Protein AF-A0A844MKT8-F1 (afdb_monomer_lite)

Secondary structure (DSSP, 8-state):
--HHHHHHHTT-HHHHHHHHHSHHHHHHHHSTTS-HHHHHHHHHHHHHHHTT-GGGHHHHHHHHHHHHHHHTTS-GGGGGGS-HHHHHHHHHHTT-----TTTSSS--

Structure (mmCIF, N/CA/C/O backbone):
data_AF-A0A844MKT8-F1
#
_entry.id   AF-A0A844MKT8-F1
#
loop_
_atom_site.group_PDB
_atom_site.id
_atom_site.type_symbol
_atom_site.label_atom_id
_atom_site.label_alt_id
_atom_site.label_comp_id
_atom_site.label_asym_id
_atom_site.label_entity_id
_atom_site.label_seq_id
_atom_site.pdbx_PDB_ins_code
_atom_site.Cartn_x
_atom_site.Cartn_y
_atom_site.Cartn_z
_atom_site.occupancy
_atom_site.B_iso_or_equiv
_atom_site.auth_seq_id
_atom_site.auth_comp_id
_atom_site.auth_asym_id
_atom_site.auth_atom_id
_atom_site.pdbx_PDB_model_num
ATOM 1 N N . MET A 1 1 ? 20.364 4.515 -12.647 1.00 68.00 1 MET A N 1
ATOM 2 C CA . MET A 1 1 ? 19.750 3.183 -12.750 1.00 68.00 1 MET A CA 1
ATOM 3 C C . MET A 1 1 ? 18.994 2.921 -11.463 1.00 68.00 1 MET A C 1
ATOM 5 O O . MET A 1 1 ? 19.629 2.739 -10.429 1.00 68.00 1 MET A O 1
ATOM 9 N N . SER A 1 2 ? 17.671 3.022 -11.502 1.00 87.12 2 SER A N 1
ATOM 10 C CA . SER A 1 2 ? 16.787 2.735 -10.372 1.00 87.12 2 SER A CA 1
ATOM 11 C C . SER A 1 2 ? 16.558 1.227 -10.223 1.00 87.12 2 SER A C 1
ATOM 13 O O . SER A 1 2 ? 16.844 0.444 -11.133 1.00 87.12 2 SER A O 1
ATOM 15 N N . ILE A 1 3 ? 16.016 0.804 -9.076 1.00 88.44 3 ILE A N 1
ATOM 16 C CA . ILE A 1 3 ? 15.639 -0.600 -8.859 1.00 88.44 3 ILE A CA 1
ATOM 17 C C . ILE A 1 3 ? 14.565 -1.054 -9.856 1.00 88.44 3 ILE A C 1
ATOM 19 O O . ILE A 1 3 ? 14.599 -2.186 -10.326 1.00 88.44 3 ILE A O 1
ATOM 23 N N . VAL A 1 4 ? 13.654 -0.156 -10.236 1.00 90.50 4 VAL A N 1
ATOM 24 C CA . VAL A 1 4 ? 12.593 -0.450 -11.203 1.00 90.50 4 VAL A CA 1
ATOM 25 C C . VAL A 1 4 ? 13.188 -0.675 -12.587 1.00 90.50 4 VAL A C 1
ATOM 27 O O . VAL A 1 4 ? 12.897 -1.694 -13.200 1.00 90.50 4 VAL A O 1
ATOM 30 N N . GLU A 1 5 ? 14.089 0.202 -13.038 1.00 89.94 5 GLU A N 1
ATOM 31 C CA . GLU A 1 5 ? 14.795 0.047 -14.320 1.00 89.94 5 GLU A CA 1
ATOM 32 C C . GLU A 1 5 ? 15.606 -1.255 -14.385 1.00 89.94 5 GLU A C 1
ATOM 34 O O . GLU A 1 5 ? 15.693 -1.886 -15.438 1.00 89.94 5 GLU A O 1
ATOM 39 N N . LEU A 1 6 ? 16.191 -1.682 -13.261 1.00 92.12 6 LEU A N 1
ATOM 40 C CA . LEU A 1 6 ? 16.923 -2.944 -13.188 1.00 92.12 6 LEU A CA 1
ATOM 41 C C . LEU A 1 6 ? 15.992 -4.149 -13.390 1.00 92.12 6 LEU A C 1
ATOM 43 O O . LEU A 1 6 ? 16.295 -5.027 -14.195 1.00 92.12 6 LEU A O 1
ATOM 47 N N . TYR A 1 7 ? 14.860 -4.197 -12.687 1.00 92.69 7 TYR A N 1
ATOM 48 C CA . TYR A 1 7 ? 13.903 -5.303 -12.820 1.00 92.69 7 TYR A CA 1
ATOM 49 C C . TYR A 1 7 ? 13.238 -5.329 -14.199 1.00 92.69 7 TYR A C 1
ATOM 51 O O . TYR A 1 7 ? 13.026 -6.406 -14.758 1.00 92.69 7 TYR A O 1
ATOM 59 N N . ASP A 1 8 ? 12.993 -4.149 -14.763 1.00 90.31 8 ASP A N 1
ATOM 60 C CA . ASP A 1 8 ? 12.474 -3.957 -16.114 1.00 90.31 8 ASP A CA 1
ATOM 61 C C . ASP A 1 8 ? 13.433 -4.518 -17.168 1.00 90.31 8 ASP A C 1
ATOM 63 O O . ASP A 1 8 ? 13.048 -5.333 -18.006 1.00 90.31 8 ASP A O 1
ATOM 67 N N . LYS A 1 9 ? 14.727 -4.191 -17.048 1.00 93.19 9 LYS A N 1
ATOM 68 C CA . LYS A 1 9 ? 15.788 -4.724 -17.915 1.00 93.19 9 LYS A CA 1
ATOM 69 C C . LYS A 1 9 ? 15.838 -6.254 -17.911 1.00 93.19 9 LYS A C 1
ATOM 71 O O . LYS A 1 9 ? 16.174 -6.860 -18.926 1.00 93.19 9 LYS A O 1
ATOM 76 N N . HIS A 1 10 ? 15.526 -6.873 -16.777 1.00 94.44 10 HIS A N 1
ATOM 77 C CA . HIS A 1 10 ? 15.514 -8.325 -16.621 1.00 94.44 10 HIS A CA 1
ATOM 78 C C . HIS A 1 10 ? 14.132 -8.960 -16.860 1.00 94.44 10 HIS A C 1
ATOM 80 O O . HIS A 1 10 ? 14.000 -10.166 -16.678 1.00 94.44 10 HIS A O 1
ATOM 86 N N . GLN A 1 11 ? 13.126 -8.183 -17.289 1.00 89.50 11 GLN A N 1
ATOM 87 C CA . GLN A 1 11 ? 11.748 -8.632 -17.545 1.00 89.50 11 GLN A CA 1
ATOM 88 C C . GLN A 1 11 ? 11.087 -9.331 -16.341 1.00 89.50 11 GLN A C 1
ATOM 90 O O . GLN A 1 11 ? 10.241 -10.209 -16.492 1.00 89.50 11 GLN A O 1
ATOM 95 N N . VAL A 1 12 ? 11.466 -8.931 -15.124 1.00 91.88 12 VAL A N 1
ATOM 96 C CA . VAL A 1 12 ? 10.968 -9.498 -13.856 1.00 91.88 12 VAL A CA 1
ATOM 97 C C . VAL A 1 12 ? 10.221 -8.461 -13.015 1.00 91.88 12 VAL A C 1
ATOM 99 O O . VAL A 1 12 ? 10.083 -8.609 -11.804 1.00 91.88 12 VAL A O 1
ATOM 102 N N . THR A 1 13 ? 9.698 -7.409 -13.642 1.00 91.75 13 THR A N 1
ATOM 103 C CA . THR A 1 13 ? 8.957 -6.312 -12.995 1.00 91.75 13 THR A CA 1
ATOM 104 C C . THR A 1 13 ? 7.803 -6.798 -12.111 1.00 91.75 13 THR A C 1
ATOM 106 O O . THR A 1 13 ? 7.591 -6.267 -11.022 1.00 91.75 13 THR A O 1
ATOM 109 N N . SER A 1 14 ? 7.111 -7.868 -12.511 1.00 90.44 14 SER A N 1
ATOM 110 C CA . SER A 1 14 ? 6.042 -8.488 -11.715 1.00 90.44 14 SER A CA 1
ATOM 111 C C . SER A 1 14 ? 6.528 -9.032 -10.365 1.00 90.44 14 SER A C 1
ATOM 113 O O . SER A 1 14 ? 5.797 -8.974 -9.378 1.00 90.44 14 SER A O 1
ATOM 115 N N . VAL A 1 15 ? 7.776 -9.507 -10.287 1.00 91.62 15 VAL A N 1
ATOM 116 C CA . VAL A 1 15 ? 8.393 -9.977 -9.037 1.00 91.62 15 VAL A CA 1
ATOM 117 C C . VAL A 1 15 ? 8.603 -8.808 -8.079 1.00 91.62 15 VAL A C 1
ATOM 119 O O . VAL A 1 15 ? 8.331 -8.942 -6.885 1.00 91.62 15 VAL A O 1
ATOM 122 N N . LEU A 1 16 ? 9.022 -7.649 -8.598 1.00 92.75 16 LEU A N 1
ATOM 123 C CA . LEU A 1 16 ? 9.147 -6.428 -7.803 1.00 92.75 16 LEU A CA 1
ATOM 124 C C . LEU A 1 16 ? 7.780 -5.962 -7.298 1.00 92.75 16 LEU A C 1
ATOM 126 O O . LEU A 1 16 ? 7.631 -5.715 -6.104 1.00 92.75 16 LEU A O 1
ATOM 130 N N . ALA A 1 17 ? 6.776 -5.917 -8.180 1.00 92.38 17 ALA A N 1
ATOM 131 C CA . ALA A 1 17 ? 5.413 -5.538 -7.818 1.00 92.38 17 ALA A CA 1
ATOM 132 C C . ALA A 1 17 ? 4.845 -6.430 -6.703 1.00 92.38 17 ALA A C 1
ATOM 134 O O . ALA A 1 17 ? 4.311 -5.920 -5.718 1.00 92.38 17 ALA A O 1
ATOM 135 N N . GLN A 1 18 ? 5.009 -7.752 -6.803 1.00 90.81 18 GLN A N 1
ATOM 136 C CA . GLN A 1 18 ? 4.604 -8.680 -5.742 1.00 90.81 18 GLN A CA 1
ATOM 137 C C . GLN A 1 18 ? 5.404 -8.456 -4.454 1.00 90.81 18 GLN A C 1
ATOM 139 O O . GLN A 1 18 ? 4.837 -8.484 -3.365 1.00 90.81 18 GLN A O 1
ATOM 144 N N . GLY A 1 19 ? 6.712 -8.206 -4.565 1.00 91.25 19 GLY A N 1
ATOM 145 C CA . GLY A 1 19 ? 7.593 -7.940 -3.428 1.00 91.25 19 GLY A CA 1
ATOM 146 C C . GLY A 1 19 ? 7.132 -6.776 -2.547 1.00 91.25 19 GLY A C 1
ATOM 147 O O . GLY A 1 19 ? 7.296 -6.846 -1.330 1.00 91.25 19 GLY A O 1
ATOM 148 N N . LEU A 1 20 ? 6.485 -5.755 -3.120 1.00 91.00 20 LEU A N 1
ATOM 149 C CA . LEU A 1 20 ? 5.947 -4.613 -2.363 1.00 91.00 20 LEU A CA 1
ATOM 150 C C . LEU A 1 20 ? 4.849 -4.992 -1.376 1.00 91.00 20 LEU A C 1
ATOM 152 O O . LEU A 1 20 ? 4.728 -4.376 -0.320 1.00 91.00 20 LEU A O 1
ATOM 156 N N . VAL A 1 21 ? 4.055 -5.999 -1.729 1.00 91.12 21 VAL A N 1
ATOM 157 C CA . VAL A 1 21 ? 2.846 -6.393 -0.995 1.00 91.12 21 VAL A CA 1
ATOM 158 C C . VAL A 1 21 ? 2.958 -7.781 -0.375 1.00 91.12 21 VAL A C 1
ATOM 160 O O . VAL A 1 21 ? 1.995 -8.285 0.200 1.00 91.12 21 VAL A O 1
ATOM 163 N N . ARG A 1 22 ? 4.143 -8.401 -0.452 1.00 90.31 22 ARG A N 1
ATOM 164 C CA . ARG A 1 22 ? 4.445 -9.627 0.289 1.00 90.31 22 ARG A CA 1
ATOM 165 C C . ARG A 1 22 ? 4.302 -9.400 1.786 1.00 90.31 22 ARG A C 1
ATOM 167 O O . ARG A 1 22 ? 4.427 -8.285 2.299 1.00 90.31 22 ARG A O 1
ATOM 174 N N . GLN A 1 23 ? 4.067 -10.504 2.481 1.00 87.25 23 GLN A N 1
ATOM 175 C CA . GLN A 1 23 ? 3.753 -10.494 3.896 1.00 87.25 23 GLN A CA 1
ATOM 176 C C . GLN A 1 23 ? 4.815 -9.785 4.738 1.00 87.25 23 GLN A C 1
ATOM 178 O O . GLN A 1 23 ? 4.468 -9.003 5.619 1.00 87.25 23 GLN A O 1
ATOM 183 N N . GLU A 1 24 ? 6.095 -10.000 4.452 1.00 88.88 24 GLU A N 1
ATOM 184 C CA . GLU A 1 24 ? 7.201 -9.359 5.160 1.00 88.88 24 GLU A CA 1
ATOM 185 C C . GLU A 1 24 ? 7.204 -7.840 4.961 1.00 88.88 24 GLU A C 1
ATOM 187 O O . GLU A 1 24 ? 7.363 -7.101 5.931 1.00 88.88 24 GLU A O 1
ATOM 192 N N . SER A 1 25 ? 6.965 -7.370 3.734 1.00 90.94 25 SER A N 1
ATOM 193 C CA . SER A 1 25 ? 6.923 -5.942 3.400 1.00 90.94 25 SER A CA 1
ATOM 194 C C . SER A 1 25 ? 5.769 -5.235 4.105 1.00 90.94 25 SER A C 1
ATOM 196 O O . SER A 1 25 ? 5.963 -4.190 4.728 1.00 90.94 25 SER A O 1
ATOM 198 N N . ILE A 1 26 ? 4.574 -5.834 4.086 1.00 92.44 26 ILE A N 1
ATOM 199 C CA . ILE A 1 26 ? 3.415 -5.268 4.785 1.00 92.44 26 ILE A CA 1
ATOM 200 C C . ILE A 1 26 ? 3.591 -5.351 6.305 1.00 92.44 26 ILE A C 1
ATOM 202 O O . ILE A 1 26 ? 3.296 -4.382 6.994 1.00 92.44 26 ILE A O 1
ATOM 206 N N . ARG A 1 27 ? 4.135 -6.443 6.859 1.00 90.62 27 ARG A N 1
ATOM 207 C CA . ARG A 1 27 ? 4.447 -6.513 8.301 1.00 90.62 27 ARG A CA 1
ATOM 208 C C . ARG A 1 27 ? 5.453 -5.446 8.722 1.00 90.62 27 ARG A C 1
ATOM 210 O O . ARG A 1 27 ? 5.270 -4.839 9.774 1.00 90.62 27 ARG A O 1
ATOM 217 N N . ALA A 1 28 ? 6.481 -5.198 7.912 1.00 92.44 28 ALA A N 1
ATOM 218 C CA . ALA A 1 28 ? 7.444 -4.134 8.170 1.00 92.44 28 ALA A CA 1
ATOM 219 C C . ALA A 1 28 ? 6.762 -2.758 8.177 1.00 92.44 28 ALA A C 1
ATOM 221 O O . ALA A 1 28 ? 6.989 -1.979 9.099 1.00 92.44 28 ALA A O 1
ATOM 222 N N . LEU A 1 29 ? 5.867 -2.496 7.217 1.00 93.12 29 LEU A N 1
ATOM 223 C CA . LEU A 1 29 ? 5.063 -1.270 7.160 1.00 93.12 29 LEU A CA 1
ATOM 224 C C . LEU A 1 29 ? 4.147 -1.102 8.387 1.00 93.12 29 LEU A C 1
ATOM 226 O O . LEU A 1 29 ? 3.974 0.011 8.875 1.00 93.12 29 LEU A O 1
ATOM 230 N N . MET A 1 30 ? 3.570 -2.199 8.886 1.00 92.06 30 MET A N 1
ATOM 231 C CA . MET A 1 30 ? 2.672 -2.222 10.052 1.00 92.06 30 MET A CA 1
ATOM 232 C C . MET A 1 30 ? 3.397 -2.123 11.397 1.00 92.06 30 MET A C 1
ATOM 234 O O . MET A 1 30 ? 2.743 -1.960 12.424 1.00 92.06 30 MET A O 1
ATOM 238 N N . SER A 1 31 ? 4.727 -2.224 11.410 1.00 92.56 31 SER A N 1
ATOM 239 C CA . SER A 1 31 ? 5.526 -2.100 12.628 1.00 92.56 31 SER A CA 1
ATOM 240 C C . SER A 1 31 ? 5.322 -0.737 13.292 1.00 92.56 31 SER A C 1
ATOM 242 O O . SER A 1 31 ? 5.317 0.295 12.622 1.00 92.56 31 SER A O 1
ATOM 244 N N . GLU A 1 32 ? 5.247 -0.717 14.624 1.00 91.44 32 GLU A N 1
ATOM 245 C CA . GLU A 1 32 ? 5.191 0.523 15.415 1.00 91.44 32 GLU A CA 1
ATOM 246 C C . GLU A 1 32 ? 6.450 1.391 15.245 1.00 91.44 32 GLU A C 1
ATOM 248 O O . GLU A 1 32 ? 6.420 2.593 15.500 1.00 91.44 32 GLU A O 1
ATOM 253 N N . MET A 1 33 ? 7.559 0.799 14.781 1.00 93.69 33 MET A N 1
ATOM 254 C CA . MET A 1 33 ? 8.799 1.523 14.477 1.00 93.69 33 MET A CA 1
ATOM 255 C C . MET A 1 33 ? 8.692 2.391 13.217 1.00 93.69 33 MET A C 1
ATOM 257 O O . MET A 1 33 ? 9.490 3.310 13.030 1.00 93.69 33 MET A O 1
ATOM 261 N N . VAL A 1 34 ? 7.735 2.092 12.337 1.00 94.12 34 VAL A N 1
ATOM 262 C CA . VAL A 1 34 ? 7.429 2.908 11.162 1.00 94.12 34 VAL A CA 1
ATOM 263 C C . VAL A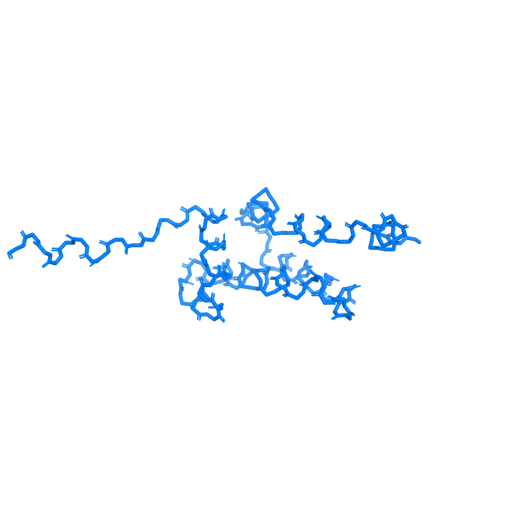 1 34 ? 6.378 3.922 11.581 1.00 94.12 34 VAL A C 1
ATOM 265 O O . VAL A 1 34 ? 5.388 3.552 12.200 1.00 94.12 34 VAL A O 1
ATOM 268 N N . SER A 1 35 ? 6.578 5.201 11.266 1.00 95.94 35 SER A N 1
ATOM 269 C CA . SER A 1 35 ? 5.583 6.246 11.525 1.00 95.94 35 SER A CA 1
ATOM 270 C C . SER A 1 35 ? 4.546 6.329 10.403 1.00 95.94 35 SER A C 1
ATOM 272 O O . SER A 1 35 ? 4.809 5.929 9.269 1.00 95.94 35 SER A O 1
ATOM 274 N N . ASP A 1 36 ? 3.388 6.929 10.688 1.00 95.38 36 ASP A N 1
ATOM 275 C CA . ASP A 1 36 ? 2.332 7.197 9.693 1.00 95.38 36 ASP A CA 1
ATOM 276 C C . ASP A 1 36 ? 2.878 7.993 8.518 1.00 95.38 36 ASP A C 1
ATOM 278 O O . ASP A 1 36 ? 2.689 7.623 7.360 1.00 95.38 36 ASP A O 1
ATOM 282 N N . LYS A 1 37 ? 3.688 9.012 8.814 1.00 95.94 37 LYS A N 1
ATOM 283 C CA . LYS A 1 37 ? 4.329 9.802 7.773 1.00 95.94 37 LYS A CA 1
ATOM 284 C C . LYS A 1 37 ? 5.297 8.974 6.925 1.00 95.94 37 LYS A C 1
ATOM 286 O O . LYS A 1 37 ? 5.323 9.159 5.715 1.00 95.94 37 LYS A O 1
ATOM 291 N N . ALA A 1 38 ? 6.074 8.071 7.524 1.00 96.12 38 ALA A N 1
ATOM 292 C CA . ALA A 1 38 ? 6.993 7.214 6.776 1.00 96.12 38 ALA A CA 1
ATOM 293 C C . ALA A 1 38 ? 6.245 6.225 5.868 1.00 96.12 38 ALA A C 1
ATOM 295 O O . ALA A 1 38 ? 6.626 6.058 4.710 1.00 96.12 38 ALA A O 1
ATOM 296 N N . ALA A 1 39 ? 5.159 5.623 6.362 1.00 96.31 39 ALA A N 1
ATOM 297 C CA . ALA A 1 39 ? 4.305 4.734 5.576 1.00 96.31 39 ALA A CA 1
ATOM 298 C C . ALA A 1 39 ? 3.665 5.461 4.380 1.00 96.31 39 ALA A C 1
ATOM 300 O O . ALA A 1 39 ? 3.673 4.948 3.260 1.00 96.31 39 ALA A O 1
ATOM 301 N N . GLN A 1 40 ? 3.183 6.685 4.599 1.00 97.06 40 GLN A N 1
ATOM 302 C CA . GLN A 1 40 ? 2.616 7.523 3.546 1.00 97.06 40 GLN A CA 1
ATOM 303 C C . GLN A 1 40 ? 3.668 7.940 2.508 1.00 97.06 40 GLN A C 1
ATOM 305 O O . GLN A 1 40 ? 3.436 7.807 1.308 1.00 97.06 40 GLN A O 1
ATOM 310 N N . THR A 1 41 ? 4.853 8.380 2.947 1.00 96.69 41 THR A N 1
ATOM 311 C CA . THR A 1 41 ? 5.960 8.716 2.035 1.00 96.69 41 THR A CA 1
ATOM 312 C C . THR A 1 41 ? 6.373 7.506 1.194 1.00 96.69 41 THR A C 1
ATOM 314 O O . THR A 1 41 ? 6.647 7.646 0.007 1.00 96.69 41 THR A O 1
ATOM 317 N N . TRP A 1 42 ? 6.392 6.304 1.777 1.00 95.12 42 TRP A N 1
ATOM 318 C CA . TRP A 1 42 ? 6.693 5.075 1.040 1.00 95.12 42 TRP A CA 1
ATOM 319 C C . TRP A 1 42 ? 5.699 4.825 -0.101 1.00 95.12 42 TRP A C 1
ATOM 321 O O . TRP A 1 42 ? 6.117 4.555 -1.227 1.00 95.12 42 TRP A O 1
ATOM 331 N N . LEU A 1 43 ? 4.396 4.973 0.160 1.00 96.25 43 LEU A N 1
ATOM 332 C CA . LEU A 1 43 ? 3.360 4.885 -0.872 1.00 96.25 43 LEU A CA 1
ATOM 333 C C . LEU A 1 43 ? 3.542 5.947 -1.965 1.00 96.25 43 LEU A C 1
ATOM 335 O O . LEU A 1 43 ? 3.431 5.627 -3.148 1.00 96.25 43 LEU A O 1
ATOM 339 N N . GLU A 1 44 ? 3.813 7.195 -1.581 1.00 96.75 44 GLU A N 1
ATOM 340 C CA . GLU A 1 44 ? 4.001 8.309 -2.519 1.00 96.75 44 GLU A CA 1
ATOM 341 C C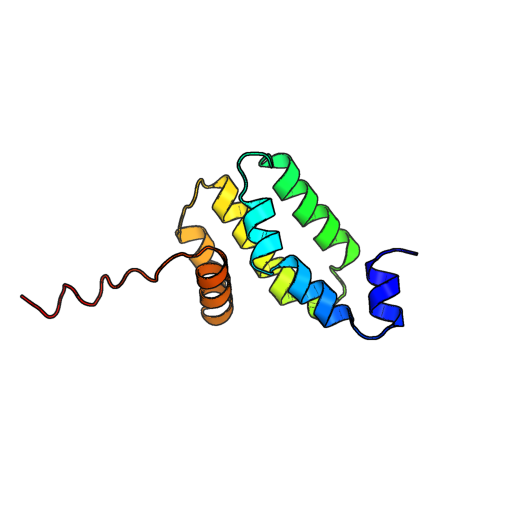 . GLU A 1 44 ? 5.182 8.063 -3.461 1.00 96.75 44 GLU A C 1
ATOM 343 O O . GLU A 1 44 ? 5.018 8.189 -4.674 1.00 96.75 44 GLU A O 1
ATOM 348 N N . VAL A 1 45 ? 6.321 7.621 -2.920 1.00 95.25 45 VAL A N 1
ATOM 349 C CA . VAL A 1 45 ? 7.517 7.290 -3.708 1.00 95.25 45 VAL A CA 1
ATOM 350 C C . VAL A 1 45 ? 7.237 6.150 -4.684 1.00 95.25 45 VAL A C 1
ATOM 352 O O . VAL A 1 45 ? 7.590 6.250 -5.856 1.00 95.25 45 VAL A O 1
ATOM 355 N N . TRP A 1 46 ? 6.579 5.068 -4.250 1.00 95.31 46 TRP A N 1
ATOM 356 C CA . TRP A 1 46 ? 6.245 3.987 -5.182 1.00 95.31 46 TRP A CA 1
ATOM 357 C C . TRP A 1 46 ? 5.291 4.451 -6.268 1.00 95.31 46 TRP A C 1
ATOM 359 O O . TRP A 1 46 ? 5.537 4.170 -7.437 1.00 95.31 46 TRP A O 1
ATOM 369 N N . ARG A 1 47 ? 4.248 5.202 -5.909 1.00 95.00 47 ARG A N 1
ATOM 370 C CA . ARG A 1 47 ? 3.307 5.737 -6.891 1.00 95.00 47 ARG A CA 1
ATOM 371 C C . ARG A 1 47 ? 4.029 6.580 -7.941 1.00 95.00 47 ARG A C 1
ATOM 373 O O . ARG A 1 47 ? 3.817 6.340 -9.118 1.00 95.00 47 ARG A O 1
ATOM 380 N N . GLU A 1 48 ? 4.928 7.473 -7.537 1.00 94.06 48 GLU A N 1
ATOM 381 C CA . GLU A 1 48 ? 5.711 8.301 -8.466 1.00 94.06 48 GLU A CA 1
ATOM 382 C C . GLU A 1 48 ? 6.583 7.465 -9.418 1.00 94.06 48 GLU A C 1
ATOM 384 O O . GLU A 1 48 ? 6.646 7.733 -10.615 1.00 94.06 48 GLU A O 1
ATOM 389 N N . VAL A 1 49 ? 7.243 6.420 -8.911 1.00 92.25 49 VAL A N 1
ATOM 390 C CA . VAL A 1 49 ? 8.204 5.643 -9.711 1.00 92.25 49 VAL A CA 1
ATOM 391 C C . VAL A 1 49 ? 7.514 4.636 -10.646 1.00 92.25 49 VAL A C 1
ATOM 393 O O . VAL A 1 49 ? 8.078 4.271 -11.683 1.00 92.25 49 VAL A O 1
ATOM 396 N N . VAL A 1 50 ? 6.312 4.157 -10.301 1.00 92.56 50 VAL A N 1
ATOM 397 C CA . VAL A 1 50 ? 5.649 3.052 -11.020 1.00 92.56 50 VAL A CA 1
ATOM 398 C C . VAL A 1 50 ? 4.227 3.347 -11.513 1.00 92.56 50 VAL A C 1
ATOM 400 O O . VAL A 1 50 ? 3.594 2.441 -12.045 1.00 92.56 50 VAL A O 1
ATOM 403 N N . GLU A 1 51 ? 3.718 4.580 -11.403 1.00 87.19 51 GLU A N 1
ATOM 404 C CA . GLU A 1 51 ? 2.339 4.939 -11.807 1.00 87.19 51 GLU A CA 1
ATOM 405 C C . GLU A 1 51 ? 1.968 4.505 -13.232 1.00 87.19 51 GLU A C 1
ATOM 407 O O . GLU A 1 51 ? 0.855 4.044 -13.474 1.00 87.19 51 GLU A O 1
ATOM 412 N N . ASN A 1 52 ? 2.914 4.594 -14.168 1.00 88.12 52 ASN A N 1
ATOM 413 C CA . ASN A 1 52 ? 2.693 4.298 -15.584 1.00 88.12 52 ASN A CA 1
ATOM 414 C C . ASN A 1 52 ? 2.893 2.810 -15.931 1.00 88.12 52 ASN A C 1
ATOM 416 O O . ASN A 1 52 ? 2.970 2.456 -17.108 1.00 88.12 52 ASN A O 1
ATOM 420 N N . ARG A 1 53 ? 3.012 1.934 -14.923 1.00 90.25 53 ARG A N 1
ATOM 421 C CA . ARG A 1 53 ? 3.307 0.503 -15.083 1.00 90.25 53 ARG A CA 1
ATOM 422 C C . ARG A 1 53 ? 2.112 -0.345 -14.622 1.00 90.25 53 ARG A C 1
ATOM 424 O O . ARG A 1 53 ? 1.877 -0.457 -13.414 1.00 90.25 53 ARG A O 1
ATOM 431 N N . PRO A 1 54 ? 1.346 -0.953 -15.551 1.00 90.25 54 PRO A N 1
ATOM 432 C CA . PRO A 1 54 ? 0.159 -1.748 -15.226 1.00 90.25 54 PRO A CA 1
ATOM 433 C C . PRO A 1 54 ? 0.416 -2.877 -14.221 1.00 90.25 54 PRO A C 1
ATOM 435 O O . PRO A 1 54 ? -0.449 -3.192 -13.406 1.00 90.25 54 PRO A O 1
ATOM 438 N N . GLU A 1 55 ? 1.622 -3.445 -14.227 1.00 91.56 55 GLU A N 1
ATOM 439 C CA . GLU A 1 55 ? 2.044 -4.535 -13.344 1.00 91.56 55 GLU A CA 1
ATOM 440 C C . GLU A 1 55 ? 1.968 -4.166 -11.859 1.00 91.56 55 GLU A C 1
ATOM 442 O O . GLU A 1 55 ? 1.879 -5.054 -11.011 1.00 91.56 55 GLU A O 1
ATOM 447 N N . PHE A 1 56 ? 1.992 -2.870 -11.535 1.00 94.19 56 PHE A N 1
ATOM 448 C CA . PHE A 1 56 ? 1.944 -2.376 -10.165 1.00 94.19 56 PHE A CA 1
ATOM 449 C C . PHE A 1 56 ? 0.557 -1.929 -9.711 1.00 94.19 56 PHE A C 1
ATOM 451 O O . PHE A 1 56 ? 0.409 -1.642 -8.528 1.00 94.19 56 PHE A O 1
ATOM 458 N N . GLN A 1 57 ? -0.462 -1.874 -10.576 1.00 92.00 57 GLN A N 1
ATOM 459 C CA . GLN A 1 57 ? -1.769 -1.314 -10.196 1.00 92.00 57 GLN A CA 1
ATOM 460 C C . GLN A 1 57 ? -2.384 -2.022 -8.984 1.00 92.00 57 GLN A C 1
ATOM 462 O O . GLN A 1 57 ? -2.760 -1.368 -8.011 1.00 92.00 57 GLN A O 1
ATOM 467 N N . VAL A 1 58 ? -2.398 -3.358 -9.001 1.00 91.81 58 VAL A N 1
ATOM 468 C CA . VAL A 1 58 ? -2.894 -4.169 -7.878 1.00 91.81 58 VAL A CA 1
ATOM 469 C C . VAL A 1 58 ? -2.031 -3.950 -6.633 1.00 91.81 58 VAL A C 1
ATOM 471 O O . VAL A 1 58 ? -2.547 -3.722 -5.542 1.00 91.81 58 VAL A O 1
ATOM 474 N N . SER A 1 59 ? -0.705 -3.951 -6.783 1.00 93.69 59 SER A N 1
ATOM 475 C CA . SER A 1 59 ? 0.209 -3.746 -5.656 1.00 93.69 59 SER A CA 1
ATOM 476 C C . SER A 1 59 ? 0.077 -2.358 -5.026 1.00 93.69 59 SER A C 1
ATOM 478 O O . SER A 1 59 ? 0.139 -2.232 -3.806 1.00 93.69 59 SER A O 1
ATOM 480 N N . LEU A 1 60 ? -0.133 -1.314 -5.830 1.00 94.88 60 LEU A N 1
ATOM 481 C CA . LEU A 1 60 ? -0.359 0.049 -5.353 1.00 94.88 60 LEU A CA 1
ATOM 482 C C . LEU A 1 60 ? -1.714 0.180 -4.653 1.00 94.88 60 LEU A C 1
ATOM 484 O O . LEU A 1 60 ? -1.783 0.843 -3.622 1.00 94.88 60 LEU A O 1
ATOM 488 N N . SER A 1 61 ? -2.760 -0.471 -5.170 1.00 94.00 61 SER A N 1
ATOM 489 C CA . SER A 1 61 ? -4.082 -0.543 -4.532 1.00 94.00 61 SER A CA 1
ATOM 490 C C . SER A 1 61 ? -3.978 -1.161 -3.133 1.00 94.00 61 SER A C 1
ATOM 492 O O . SER A 1 61 ? -4.326 -0.530 -2.130 1.00 94.00 61 SER A O 1
ATOM 494 N N . LEU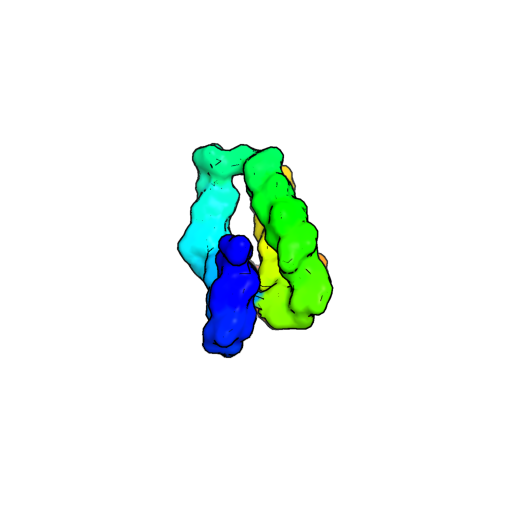 A 1 62 ? -3.362 -2.344 -3.046 1.00 94.44 62 LEU A N 1
ATOM 495 C CA . LEU A 1 62 ? -3.116 -3.056 -1.791 1.00 94.44 62 LEU A CA 1
ATOM 496 C C . LEU A 1 62 ? -2.254 -2.240 -0.818 1.00 94.44 62 LEU A C 1
ATOM 498 O O . LEU A 1 62 ? -2.590 -2.144 0.363 1.00 94.44 62 LEU A O 1
ATOM 502 N N . LEU A 1 63 ? -1.163 -1.633 -1.299 1.00 95.38 63 LEU A N 1
ATOM 503 C CA . LEU A 1 63 ? -0.276 -0.807 -0.476 1.00 95.38 63 LEU A CA 1
ATOM 504 C C . LEU A 1 63 ? -1.003 0.429 0.064 1.00 95.38 63 LEU A C 1
ATOM 506 O O . LEU A 1 63 ? -0.890 0.736 1.248 1.00 95.38 63 LEU A O 1
ATOM 510 N N . ASN A 1 64 ? -1.781 1.111 -0.777 1.00 95.88 64 ASN A N 1
ATOM 511 C CA . ASN A 1 64 ? -2.582 2.264 -0.380 1.00 95.88 64 ASN A CA 1
ATOM 512 C C . ASN A 1 64 ? -3.586 1.899 0.719 1.00 95.88 64 ASN A C 1
ATOM 514 O O . ASN A 1 64 ? -3.643 2.559 1.757 1.00 95.88 64 ASN A O 1
ATOM 518 N N . THR A 1 65 ? -4.335 0.809 0.538 1.00 96.00 65 THR A N 1
ATOM 519 C CA . THR A 1 65 ? -5.270 0.340 1.565 1.00 96.00 65 THR A CA 1
ATOM 520 C C . THR A 1 65 ? -4.547 -0.093 2.840 1.00 96.00 65 THR A C 1
ATOM 522 O O . THR A 1 65 ? -5.038 0.191 3.929 1.00 96.00 65 THR A O 1
ATOM 525 N N . ALA A 1 66 ? -3.366 -0.712 2.744 1.00 94.81 66 ALA A N 1
ATOM 526 C CA . ALA A 1 66 ? -2.556 -1.063 3.910 1.00 94.81 66 ALA A CA 1
ATOM 527 C C . ALA A 1 66 ? -2.124 0.183 4.706 1.00 94.81 66 ALA A C 1
ATOM 529 O O . ALA A 1 66 ? -2.282 0.216 5.927 1.00 94.81 66 ALA A O 1
ATOM 530 N N . VAL A 1 67 ? -1.640 1.231 4.029 1.00 96.19 67 VAL A N 1
ATOM 531 C CA . VAL A 1 67 ? -1.284 2.507 4.676 1.00 96.19 67 VAL A CA 1
ATOM 532 C C . VAL A 1 67 ? -2.497 3.101 5.392 1.00 96.19 67 VAL A C 1
ATOM 534 O O . VAL A 1 67 ? -2.420 3.396 6.583 1.00 96.19 67 VAL A O 1
ATOM 537 N N . ARG A 1 68 ? -3.652 3.169 4.722 1.00 95.69 68 ARG A N 1
ATOM 538 C CA . ARG A 1 68 ? -4.883 3.705 5.322 1.00 95.69 68 ARG A CA 1
ATOM 539 C C . ARG A 1 68 ? -5.405 2.867 6.485 1.00 95.69 68 ARG A C 1
ATOM 541 O O . ARG A 1 68 ? -5.869 3.415 7.485 1.00 95.69 68 ARG A O 1
ATOM 548 N N . TYR A 1 69 ? -5.332 1.541 6.386 1.00 94.88 69 TYR A N 1
ATOM 549 C CA . TYR A 1 69 ? -5.686 0.638 7.483 1.00 94.88 69 TYR A CA 1
ATOM 550 C C . TYR A 1 69 ? -4.835 0.934 8.723 1.00 94.88 69 TYR A C 1
ATOM 552 O O . TYR A 1 69 ? -5.354 0.989 9.838 1.00 94.88 69 TYR A O 1
ATOM 560 N N . ARG A 1 70 ? -3.540 1.202 8.529 1.00 94.00 70 ARG A N 1
ATOM 561 C CA . ARG A 1 70 ? -2.619 1.585 9.603 1.00 94.00 70 ARG A CA 1
ATOM 562 C C . ARG A 1 70 ? -2.976 2.948 10.210 1.00 94.00 70 ARG A C 1
ATOM 564 O O . ARG A 1 70 ? -3.141 3.036 11.424 1.00 94.00 70 ARG A O 1
ATOM 571 N N . GLU A 1 71 ? -3.165 3.981 9.387 1.00 94.25 71 GLU A N 1
ATOM 572 C CA . GLU A 1 71 ? -3.530 5.344 9.832 1.00 94.25 71 GLU A CA 1
ATOM 573 C C . GLU A 1 71 ? -4.856 5.383 10.605 1.00 94.25 71 GLU A C 1
ATOM 575 O O . GLU A 1 71 ? -5.024 6.126 11.572 1.00 94.25 71 GLU A O 1
ATOM 580 N N . THR A 1 72 ? -5.804 4.533 10.212 1.00 94.19 72 THR A N 1
ATOM 581 C CA . THR A 1 72 ? -7.109 4.392 10.877 1.00 94.19 72 THR A CA 1
ATOM 582 C C . THR A 1 72 ? -7.080 3.441 12.075 1.00 94.19 72 THR A C 1
ATOM 584 O O . THR A 1 72 ? -8.133 3.094 12.610 1.00 94.19 72 THR A O 1
ATOM 587 N N . LYS A 1 73 ? -5.888 3.025 12.528 1.00 91.44 73 LYS A N 1
ATOM 588 C CA . LYS A 1 73 ? -5.684 2.131 13.681 1.00 91.44 73 LYS A CA 1
ATOM 589 C C . LYS A 1 73 ? -6.424 0.796 13.544 1.00 91.44 73 LYS A C 1
ATOM 591 O O . LYS A 1 73 ? -6.938 0.250 14.519 1.00 91.44 73 LYS A O 1
ATOM 596 N N . GLY A 1 74 ? -6.465 0.272 12.324 1.00 90.06 74 GLY A N 1
ATOM 597 C CA . GLY A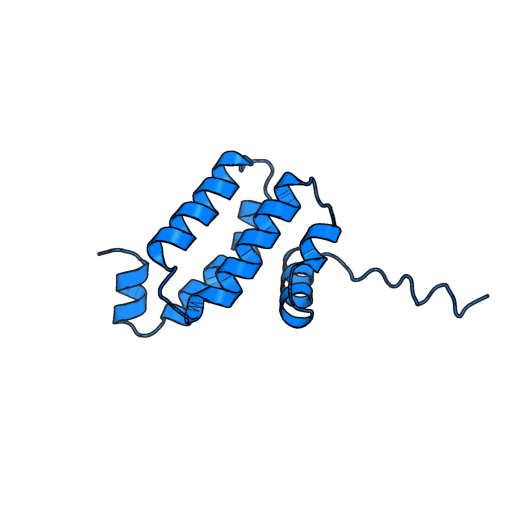 1 74 ? -7.056 -1.018 12.002 1.00 90.06 74 GLY A CA 1
ATOM 598 C C . GLY A 1 74 ? -8.553 -0.982 11.689 1.00 90.06 74 GLY A C 1
ATOM 599 O O . GLY A 1 74 ? -9.234 -1.998 11.869 1.00 90.06 74 GLY A O 1
ATOM 600 N N . ASP A 1 75 ? -9.094 0.151 11.223 1.00 93.25 75 ASP A N 1
ATOM 601 C CA . ASP A 1 75 ? -10.489 0.201 10.773 1.00 93.25 75 ASP A CA 1
ATOM 602 C C . ASP A 1 75 ? -10.684 -0.687 9.534 1.00 93.25 75 ASP A C 1
ATOM 604 O O . ASP A 1 75 ? -10.249 -0.375 8.422 1.00 93.25 75 ASP A O 1
ATOM 608 N N . ARG A 1 76 ? -11.407 -1.796 9.717 1.00 90.69 76 ARG A N 1
ATOM 609 C CA . ARG A 1 76 ? -11.726 -2.767 8.659 1.00 90.69 76 ARG A CA 1
ATOM 610 C C . ARG A 1 76 ? -12.525 -2.168 7.504 1.00 90.69 76 ARG A C 1
ATOM 612 O O . ARG A 1 76 ? -12.541 -2.766 6.430 1.00 90.69 76 ARG A O 1
ATOM 619 N N . ARG A 1 77 ? -13.178 -1.016 7.686 1.00 91.25 77 ARG A N 1
ATOM 620 C CA . ARG A 1 77 ? -13.892 -0.320 6.603 1.00 91.25 77 ARG A CA 1
ATOM 621 C C . ARG A 1 77 ? -12.959 0.085 5.467 1.00 91.25 77 ARG A C 1
ATOM 623 O O . ARG A 1 77 ? -13.395 0.078 4.324 1.00 91.25 77 ARG A O 1
ATOM 630 N N . THR A 1 78 ? -11.684 0.344 5.756 1.00 93.56 78 THR A N 1
ATOM 631 C CA . THR A 1 78 ? -10.671 0.641 4.727 1.00 93.56 78 THR A CA 1
ATOM 632 C C . THR A 1 78 ? -10.470 -0.523 3.752 1.00 93.56 78 THR A C 1
ATOM 634 O O . THR A 1 78 ? -10.304 -0.308 2.558 1.00 93.56 78 THR A O 1
ATOM 637 N N . LEU A 1 79 ? -10.598 -1.772 4.216 1.00 91.62 79 LEU A N 1
ATOM 638 C CA . LEU A 1 79 ? -10.508 -2.965 3.365 1.00 91.62 79 LEU A CA 1
ATOM 639 C C . LEU A 1 79 ? -11.686 -3.078 2.384 1.00 91.62 79 LEU A C 1
ATOM 641 O O . LEU A 1 79 ? -11.594 -3.794 1.387 1.00 91.62 79 LEU A O 1
ATOM 645 N N . LEU A 1 80 ? -12.807 -2.402 2.666 1.00 91.25 80 LEU A N 1
ATOM 646 C CA . LEU A 1 80 ? -14.004 -2.452 1.824 1.00 91.25 80 LEU A CA 1
ATOM 647 C C . LEU A 1 80 ? -13.853 -1.678 0.513 1.00 91.25 80 LEU A C 1
ATOM 649 O O . LEU A 1 80 ? -14.649 -1.873 -0.400 1.00 91.25 80 LEU A O 1
ATOM 653 N N . GLU A 1 81 ? -12.828 -0.839 0.427 1.00 89.50 81 GLU A N 1
ATOM 654 C CA . GLU A 1 81 ? -12.488 -0.062 -0.762 1.00 89.50 81 GLU A CA 1
ATOM 655 C C . GLU A 1 81 ? -11.823 -0.921 -1.838 1.00 89.50 81 GLU A C 1
ATOM 657 O O . GLU A 1 81 ? -11.854 -0.567 -3.013 1.00 89.50 81 GLU A O 1
ATOM 662 N N . LEU A 1 82 ? -11.261 -2.066 -1.438 1.00 92.44 82 LEU A N 1
ATOM 663 C CA . LEU A 1 82 ? -10.691 -3.039 -2.354 1.00 92.44 82 LEU A CA 1
ATOM 664 C C . LEU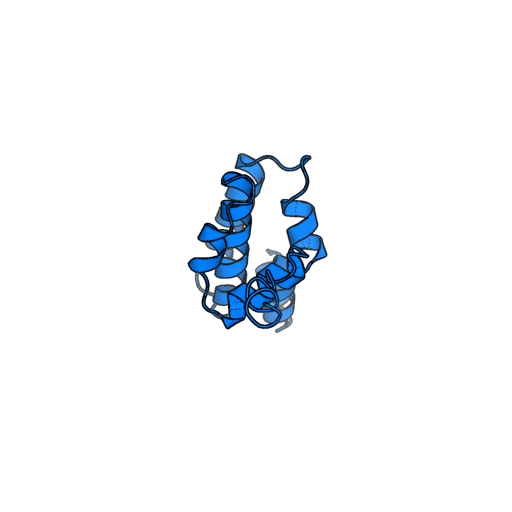 A 1 82 ? -11.784 -3.920 -2.981 1.00 92.44 82 LEU A C 1
ATOM 666 O O . LEU A 1 82 ? -12.739 -4.308 -2.279 1.00 92.44 82 LEU A O 1
ATOM 670 N N . PRO A 1 83 ? -11.603 -4.327 -4.256 1.00 92.00 83 PRO A N 1
ATOM 671 C CA . PRO A 1 83 ? -12.300 -5.465 -4.847 1.00 92.00 83 PRO A CA 1
ATOM 672 C C . PRO A 1 83 ? -12.208 -6.706 -3.954 1.00 92.00 83 PRO A C 1
ATOM 674 O O . PRO A 1 83 ? -11.275 -6.852 -3.160 1.00 92.00 83 PRO A O 1
ATOM 677 N N . ILE A 1 84 ? -13.177 -7.615 -4.063 1.00 89.00 84 ILE A N 1
ATOM 678 C CA . ILE A 1 84 ? -13.283 -8.753 -3.138 1.00 89.00 84 ILE A CA 1
ATOM 679 C C . ILE A 1 84 ? -12.053 -9.672 -3.196 1.00 89.00 84 ILE A C 1
ATOM 681 O O . ILE A 1 84 ? -11.644 -10.212 -2.170 1.00 89.00 84 ILE A O 1
ATOM 685 N N . GLU A 1 85 ? -11.435 -9.810 -4.366 1.00 88.38 85 GLU A N 1
ATOM 686 C CA . GLU A 1 85 ? -10.218 -10.589 -4.587 1.00 88.38 85 GLU A CA 1
ATOM 687 C C . GLU A 1 85 ? -9.011 -9.947 -3.890 1.00 88.38 85 GLU A C 1
ATOM 689 O O . GLU A 1 85 ? -8.339 -10.597 -3.090 1.00 88.38 85 GLU A O 1
ATOM 694 N N . GLU A 1 86 ? -8.773 -8.655 -4.129 1.00 89.88 86 GLU A N 1
ATOM 695 C CA . GLU A 1 86 ? -7.676 -7.895 -3.510 1.00 89.88 86 GLU A CA 1
ATOM 696 C C . GLU A 1 86 ? -7.830 -7.821 -1.988 1.00 89.88 86 GLU A C 1
ATOM 698 O O . GLU A 1 86 ? -6.864 -7.965 -1.236 1.00 89.88 86 GLU A O 1
ATOM 703 N N . ARG A 1 87 ? -9.069 -7.669 -1.514 1.00 92.88 87 ARG A N 1
ATOM 704 C CA . ARG A 1 87 ? -9.385 -7.656 -0.087 1.00 92.88 87 ARG A CA 1
ATOM 705 C C . ARG A 1 87 ? -8.941 -8.938 0.606 1.00 92.88 87 ARG A C 1
ATOM 707 O O . ARG A 1 87 ? -8.313 -8.857 1.660 1.00 92.88 87 ARG A O 1
ATOM 714 N N . LYS A 1 88 ? -9.249 -10.100 0.020 1.00 89.94 88 LYS A N 1
ATOM 715 C CA . LYS A 1 88 ? -8.867 -11.406 0.579 1.00 89.94 88 LYS A CA 1
ATOM 716 C C . LYS A 1 88 ? -7.351 -11.541 0.685 1.00 89.94 88 LYS A C 1
ATOM 718 O O . LYS A 1 88 ? -6.858 -11.957 1.731 1.00 89.94 88 LYS A O 1
ATOM 723 N N . LEU A 1 89 ? -6.624 -11.111 -0.349 1.00 88.94 89 LEU A N 1
ATOM 724 C CA . LEU A 1 89 ? -5.158 -11.104 -0.345 1.00 88.94 89 LEU A CA 1
ATOM 725 C C . LEU A 1 89 ? -4.606 -10.238 0.792 1.00 88.94 89 LEU A C 1
ATOM 727 O O . LEU A 1 89 ? -3.757 -10.688 1.561 1.00 88.94 89 LEU A O 1
ATOM 731 N N . LEU A 1 90 ? -5.112 -9.009 0.947 1.00 90.56 90 LEU A N 1
ATOM 732 C CA . LEU A 1 90 ? -4.635 -8.119 2.005 1.00 90.56 90 LEU A CA 1
ATOM 733 C C . LEU A 1 90 ? -4.983 -8.645 3.405 1.00 90.56 90 LEU A C 1
ATOM 735 O O . LEU A 1 90 ? -4.171 -8.531 4.321 1.00 90.56 90 LEU A O 1
ATOM 739 N N . GLN A 1 91 ? -6.162 -9.245 3.583 1.00 91.88 91 GLN A N 1
ATOM 740 C CA . GLN A 1 91 ? -6.558 -9.868 4.850 1.00 91.88 91 GLN A CA 1
ATOM 741 C C . GLN A 1 91 ? -5.629 -11.018 5.241 1.00 91.88 91 GLN A C 1
ATOM 743 O O . GLN A 1 91 ? -5.203 -11.079 6.396 1.00 91.88 91 GLN A O 1
ATOM 748 N N . GLU A 1 92 ? -5.284 -11.891 4.292 1.00 89.31 92 GLU A N 1
ATOM 749 C CA . GLU A 1 92 ? -4.333 -12.985 4.504 1.00 89.31 92 GLU A CA 1
ATOM 750 C C . GLU A 1 92 ? -2.957 -12.445 4.913 1.00 89.31 92 GLU A C 1
ATOM 752 O O . GLU A 1 92 ? -2.383 -12.870 5.921 1.00 89.31 92 GLU A O 1
ATOM 757 N N . VAL A 1 93 ? -2.470 -11.434 4.192 1.00 87.44 93 VAL A N 1
ATOM 758 C CA . VAL A 1 93 ? -1.192 -10.773 4.478 1.00 87.44 93 VAL A CA 1
ATOM 759 C C . VAL A 1 93 ? -1.173 -10.151 5.880 1.00 87.44 93 VAL A C 1
ATOM 761 O O . VAL A 1 93 ? -0.207 -10.345 6.626 1.00 87.44 93 VAL A O 1
ATOM 764 N N . LEU A 1 94 ? -2.253 -9.467 6.267 1.00 88.19 94 LEU A N 1
ATOM 765 C CA . LEU A 1 94 ? -2.425 -8.849 7.587 1.00 88.19 94 LEU A CA 1
ATOM 766 C C . LEU A 1 94 ? -2.753 -9.860 8.702 1.00 88.19 94 LEU A C 1
ATOM 768 O O . LEU A 1 94 ? -2.820 -9.476 9.869 1.00 88.19 94 LEU A O 1
ATOM 772 N N . GLY A 1 95 ? -2.974 -11.139 8.378 1.00 86.94 95 GLY A N 1
ATOM 773 C CA . GLY A 1 95 ? -3.372 -12.163 9.349 1.00 86.94 95 GLY A CA 1
ATOM 774 C C . GLY A 1 95 ? -4.768 -11.941 9.945 1.00 86.94 95 GLY A C 1
ATOM 775 O O . GLY A 1 95 ? -5.070 -12.435 11.034 1.00 86.94 95 GLY A O 1
ATOM 776 N N . ILE A 1 96 ? -5.630 -11.190 9.257 1.00 86.50 96 ILE A N 1
ATOM 777 C CA . ILE A 1 96 ? -7.000 -10.923 9.694 1.00 86.50 96 ILE A CA 1
ATOM 778 C C . ILE A 1 96 ? -7.848 -12.129 9.305 1.00 86.50 96 ILE A C 1
ATOM 780 O O . ILE A 1 96 ? -8.169 -12.323 8.136 1.00 86.50 96 ILE A O 1
ATOM 784 N N . LYS A 1 97 ? -8.257 -12.930 10.293 1.00 74.62 97 LYS A N 1
ATOM 785 C CA . LYS A 1 97 ? -9.277 -13.957 10.060 1.00 74.62 97 LYS A CA 1
ATOM 786 C C . LYS A 1 97 ? -10.565 -13.271 9.608 1.00 74.62 97 LYS A C 1
ATOM 788 O O . LYS A 1 97 ? -11.030 -12.339 10.276 1.00 74.62 97 LYS A O 1
ATOM 793 N N . GLU A 1 98 ? -11.139 -13.731 8.495 1.00 63.97 98 GLU A N 1
ATOM 794 C CA . GLU A 1 98 ? -12.511 -13.380 8.136 1.00 63.97 98 GLU A CA 1
ATOM 795 C C . GLU A 1 98 ? -13.381 -13.646 9.366 1.00 63.97 98 GLU A C 1
ATOM 797 O O . GLU A 1 98 ? -13.315 -14.713 9.980 1.00 63.97 98 GLU A O 1
ATOM 802 N N . SER A 1 99 ? -14.125 -12.632 9.802 1.00 51.41 99 SER A N 1
ATOM 803 C CA . SER A 1 99 ? -15.048 -12.818 10.909 1.00 51.41 99 SER A CA 1
ATOM 804 C C . SER A 1 99 ? -16.110 -13.796 10.428 1.00 51.41 99 SER A C 1
ATOM 806 O O . SER A 1 99 ? -16.976 -13.425 9.639 1.00 51.41 99 SER A O 1
ATOM 808 N N . SER A 1 100 ? -16.056 -15.030 10.921 1.00 41.47 100 SER A N 1
ATOM 809 C CA . SER A 1 100 ? -17.103 -16.044 10.800 1.00 41.47 100 SER A CA 1
ATOM 810 C C . SER A 1 100 ? -18.362 -15.653 11.593 1.00 41.47 100 SER A C 1
ATOM 812 O O . SER A 1 100 ? -19.005 -16.479 12.230 1.00 41.47 100 SER A O 1
ATOM 814 N N . ALA A 1 101 ? -18.780 -14.384 11.526 1.00 43.09 101 ALA A N 1
ATOM 815 C CA . ALA A 1 101 ? -20.023 -13.882 12.111 1.00 43.09 101 ALA A CA 1
ATOM 816 C C . ALA A 1 101 ? -21.286 -14.466 11.438 1.00 43.09 101 ALA A C 1
ATOM 818 O O . ALA A 1 101 ? -22.406 -14.164 11.851 1.00 43.09 101 ALA A O 1
ATOM 819 N N . LEU A 1 102 ? -21.125 -15.312 10.414 1.00 46.91 102 LEU A N 1
ATOM 820 C CA . LEU A 1 102 ? -22.201 -16.119 9.841 1.00 46.91 102 LEU A CA 1
ATOM 821 C C . LEU A 1 102 ? -22.338 -17.523 10.460 1.00 46.91 102 LEU A C 1
ATOM 823 O O . LEU A 1 102 ? -23.386 -18.132 10.271 1.00 46.91 102 LEU A O 1
ATOM 827 N N . GLU A 1 103 ? -21.372 -18.025 11.240 1.00 45.06 103 GLU A N 1
ATOM 828 C CA . GLU A 1 103 ? -21.464 -19.376 11.832 1.00 45.06 103 GLU A CA 1
ATOM 829 C C . GLU A 1 103 ? -22.193 -19.416 13.188 1.00 45.06 103 GLU A C 1
ATOM 831 O O . GLU A 1 103 ? -22.669 -20.470 13.605 1.00 45.06 103 GLU A O 1
ATOM 836 N N . GL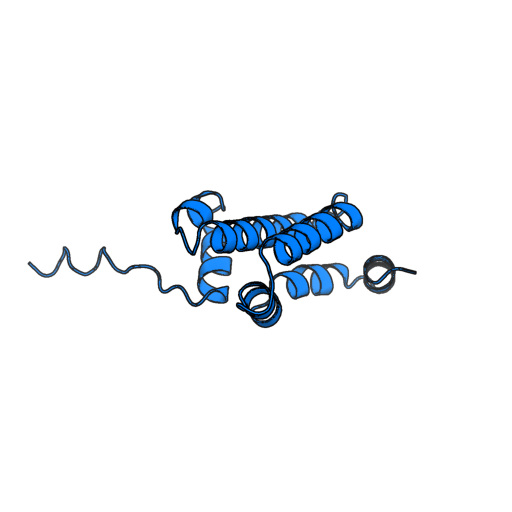U A 1 104 ? -22.367 -18.278 13.866 1.00 45.88 104 GLU A N 1
ATOM 837 C CA . GLU A 1 104 ? -23.090 -18.220 15.151 1.00 45.88 104 GLU A CA 1
ATOM 838 C C . GLU A 1 104 ? -24.611 -18.048 14.999 1.00 45.88 104 GLU A C 1
ATOM 840 O O . GLU A 1 104 ? -25.355 -18.225 15.964 1.00 45.88 104 GLU A O 1
ATOM 845 N N . ARG A 1 105 ? -25.111 -17.744 13.792 1.00 47.59 105 ARG A N 1
ATOM 846 C CA . ARG A 1 105 ? -26.556 -17.569 13.539 1.00 47.59 105 ARG A CA 1
ATOM 847 C C . ARG A 1 105 ? -27.295 -18.861 13.184 1.00 47.59 105 ARG A C 1
ATOM 849 O O . ARG A 1 105 ? -28.519 -18.857 13.188 1.00 47.59 105 ARG A O 1
ATOM 856 N N . THR A 1 106 ? -26.588 -19.955 12.911 1.00 51.19 106 THR A N 1
ATOM 857 C CA . THR A 1 106 ? -27.181 -21.256 12.541 1.00 51.19 106 THR A CA 1
ATOM 858 C C . THR A 1 106 ? -27.180 -22.281 13.678 1.00 51.19 106 THR A C 1
ATOM 860 O O . THR A 1 106 ? -27.624 -23.409 13.480 1.00 51.19 106 THR A O 1
ATOM 863 N N . LYS A 1 107 ? -26.715 -21.906 14.878 1.00 49.75 107 LYS A N 1
ATOM 864 C CA . LYS A 1 107 ? -26.687 -22.775 16.069 1.00 49.75 107 LYS A CA 1
ATOM 865 C C . LYS A 1 107 ? -27.665 -22.373 17.181 1.00 49.75 107 LYS A C 1
ATOM 867 O O . LYS A 1 107 ? -27.481 -22.812 18.315 1.00 49.75 107 LYS A O 1
ATOM 872 N N . LYS A 1 108 ? -28.683 -21.560 16.891 1.00 41.47 108 LYS A N 1
ATOM 873 C CA . LYS A 1 108 ? -29.685 -21.166 17.889 1.00 41.47 108 LYS A CA 1
ATOM 874 C C . LYS A 1 108 ? -31.081 -21.639 17.528 1.00 41.47 108 LYS A C 1
ATOM 876 O O . LYS A 1 108 ? -31.439 -21.505 16.340 1.00 41.47 108 LYS A O 1
#

Radius of gyration: 15.87 Å; chains: 1; bounding box: 49×33×36 Å

Foldseek 3Di:
DDPCVVCVVVVNNLVVLVVCLALVNLVVLLDPVQDLVNLVVVLVVCCVVCVVPPSNPLSSLLSVLSSVCSVVVNDCVSLVVDDPVSSVSSCVSVVPDDPVPVVVVVPD

Sequence (108 aa):
MSIVELYDKHQVTSVLAQGLVRQESIRALMSEMVSDKAAQTWLEVWREVVENRPEFQVSLSLLNTAVRYRETKGDRRTLLELPIEERKLLQEVLGIKESSALEERTKK

pLDDT: mean 87.32, std 13.91, range [41.47, 97.06]